Protein AF-A0A939W353-F1 (afdb_monomer)

Foldseek 3Di:
DVVVVVVVLLVVLLVVQVVADELVRSCVVSVHDSVVSVVSCVVVVHDGHHPPPPCPPPLNVVLVVCVVVPDDLVVSCVVSVHDSVVSVVSVVVVVVVVVVVD

Sequence (102 aa):
MKQIEIAHRNSAIVKSAKEGHTIVEIAEIFSMNPRRIMSILKSARVKAKRPVHALESHLCQAIIQDLNSGLKQSDIARKYYVSRQYVSQIKFKYQSLKKTDE

Structure (mmCIF, N/CA/C/O backbone):
data_AF-A0A939W353-F1
#
_entry.id   AF-A0A939W353-F1
#
loop_
_atom_site.group_PDB
_atom_site.id
_atom_site.type_symbol
_atom_site.label_atom_id
_atom_site.label_alt_id
_atom_site.label_comp_id
_atom_site.label_asym_id
_atom_site.label_entity_id
_atom_site.label_seq_id
_atom_site.pdbx_PDB_ins_code
_atom_site.Cartn_x
_atom_site.Cartn_y
_atom_site.Cartn_z
_atom_site.occupancy
_atom_site.B_iso_or_equiv
_atom_site.auth_seq_id
_atom_site.auth_comp_id
_atom_site.auth_asym_id
_atom_site.auth_atom_id
_atom_site.pdbx_PDB_model_num
ATOM 1 N N . MET A 1 1 ? 17.447 -10.771 -31.019 1.00 58.06 1 MET A N 1
ATOM 2 C CA . MET A 1 1 ? 16.342 -9.797 -30.845 1.00 58.06 1 MET A CA 1
ATOM 3 C C . MET A 1 1 ? 15.706 -9.855 -29.454 1.00 58.06 1 MET A C 1
ATOM 5 O O . MET A 1 1 ? 15.800 -8.861 -28.751 1.00 58.06 1 MET A O 1
ATOM 9 N N . LYS A 1 2 ? 15.196 -11.004 -28.979 1.00 69.50 2 LYS A N 1
ATOM 10 C CA . LYS A 1 2 ? 14.491 -11.110 -27.677 1.00 69.50 2 LYS A CA 1
ATOM 11 C C . LYS A 1 2 ? 15.260 -10.603 -26.438 1.00 69.50 2 LYS A C 1
ATOM 13 O O . LYS A 1 2 ? 14.650 -10.076 -25.516 1.00 69.50 2 LYS A O 1
ATOM 18 N N . GLN A 1 3 ? 16.589 -10.741 -26.392 1.00 73.06 3 GLN A N 1
ATOM 19 C CA . GLN A 1 3 ? 17.387 -10.347 -25.218 1.00 73.06 3 GLN A CA 1
ATOM 20 C C . GLN A 1 3 ? 17.433 -8.822 -25.001 1.00 73.06 3 GLN A C 1
ATOM 22 O O . GLN A 1 3 ? 17.402 -8.361 -23.862 1.00 73.06 3 GLN A O 1
ATOM 27 N N . ILE A 1 4 ? 17.484 -8.049 -26.092 1.00 80.00 4 ILE A N 1
ATOM 28 C CA . ILE A 1 4 ? 17.608 -6.582 -26.058 1.00 80.00 4 ILE A CA 1
ATOM 29 C C . ILE A 1 4 ? 16.295 -5.961 -25.567 1.00 80.00 4 ILE A C 1
ATOM 31 O O . ILE A 1 4 ? 16.299 -5.108 -24.684 1.00 80.00 4 ILE A O 1
ATOM 35 N N . GLU A 1 5 ? 15.160 -6.466 -26.053 1.00 83.12 5 GLU A N 1
ATOM 36 C CA . GLU A 1 5 ? 13.823 -6.034 -25.622 1.00 83.12 5 GLU A CA 1
ATOM 37 C C . GLU A 1 5 ? 13.581 -6.309 -24.131 1.00 83.12 5 GLU A C 1
ATOM 39 O O . GLU A 1 5 ? 13.031 -5.473 -23.411 1.00 83.12 5 GLU A O 1
ATOM 44 N N . ILE A 1 6 ? 14.043 -7.465 -23.635 1.00 85.06 6 ILE A N 1
ATOM 45 C CA . ILE A 1 6 ? 13.957 -7.809 -22.210 1.00 85.06 6 ILE A CA 1
ATOM 46 C C . ILE A 1 6 ? 14.794 -6.840 -21.369 1.00 85.06 6 ILE A C 1
ATOM 48 O O . ILE A 1 6 ? 14.321 -6.384 -20.327 1.00 85.06 6 ILE A O 1
ATOM 52 N N . ALA A 1 7 ? 16.011 -6.514 -21.814 1.00 85.38 7 ALA A N 1
ATOM 53 C CA . ALA A 1 7 ? 16.879 -5.575 -21.113 1.00 85.38 7 ALA A CA 1
ATOM 54 C C . ALA A 1 7 ? 16.257 -4.171 -21.052 1.00 85.38 7 ALA A C 1
ATOM 56 O O . ALA A 1 7 ? 16.186 -3.588 -19.970 1.00 85.38 7 ALA A O 1
ATOM 57 N N . HIS A 1 8 ? 15.719 -3.668 -22.168 1.00 89.25 8 HIS A N 1
ATOM 58 C CA . HIS A 1 8 ? 15.033 -2.373 -22.205 1.00 89.25 8 HIS A CA 1
ATOM 59 C C . HIS A 1 8 ? 13.819 -2.325 -21.271 1.00 89.25 8 HIS A C 1
ATOM 61 O O . HIS A 1 8 ? 13.693 -1.389 -20.480 1.00 89.25 8 HIS A O 1
ATOM 67 N N . ARG A 1 9 ? 12.963 -3.357 -21.283 1.00 91.19 9 ARG A N 1
ATOM 68 C CA . ARG A 1 9 ? 11.805 -3.422 -20.377 1.00 91.19 9 ARG A CA 1
ATOM 69 C C . ARG A 1 9 ? 12.224 -3.464 -18.907 1.00 91.19 9 ARG A C 1
ATOM 71 O O . ARG A 1 9 ? 11.629 -2.774 -18.084 1.00 91.19 9 ARG A O 1
ATOM 78 N N . ASN A 1 10 ? 13.246 -4.248 -18.563 1.00 92.62 10 ASN A N 1
ATOM 79 C CA . ASN A 1 10 ? 13.734 -4.328 -17.184 1.00 92.62 10 ASN A CA 1
ATOM 80 C C . ASN A 1 10 ? 14.300 -2.983 -16.707 1.00 92.62 10 ASN A C 1
ATOM 82 O O . ASN A 1 10 ? 14.037 -2.579 -15.575 1.00 92.62 10 ASN A O 1
ATOM 86 N N . SER A 1 11 ? 15.021 -2.267 -17.573 1.00 92.44 11 SER A N 1
ATOM 87 C CA . SER A 1 11 ? 15.500 -0.913 -17.280 1.00 92.44 11 SER A CA 1
ATOM 88 C C . SER A 1 11 ? 14.347 0.067 -17.053 1.00 92.44 11 SER A C 1
ATOM 90 O O . SER A 1 11 ? 14.40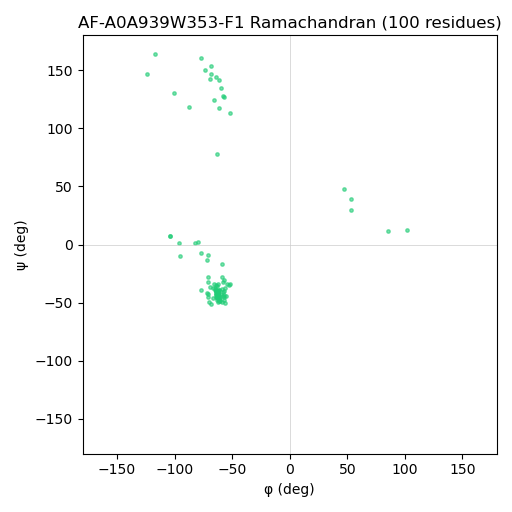1 0.853 -16.108 1.00 92.44 11 SER A O 1
ATOM 92 N N . ALA A 1 12 ? 13.276 -0.019 -17.851 1.00 93.56 12 ALA A N 1
ATOM 93 C CA . ALA A 1 12 ? 12.077 0.802 -17.670 1.00 93.56 12 ALA A CA 1
ATOM 94 C C . ALA A 1 12 ? 11.379 0.520 -16.326 1.00 93.56 12 ALA A C 1
ATOM 96 O O . ALA A 1 12 ? 11.086 1.453 -15.585 1.00 93.56 12 ALA A O 1
ATOM 97 N N . ILE A 1 13 ? 11.225 -0.755 -15.951 1.00 92.62 13 ILE A N 1
ATOM 98 C CA . ILE A 1 13 ? 10.679 -1.174 -14.645 1.00 92.62 13 ILE A CA 1
ATOM 99 C C . ILE A 1 13 ? 11.488 -0.584 -13.481 1.00 92.62 13 ILE A C 1
ATOM 101 O O . ILE A 1 13 ? 10.927 -0.074 -12.509 1.00 92.62 13 ILE A O 1
ATOM 105 N N . VAL A 1 14 ? 12.820 -0.646 -13.572 1.00 92.62 14 VAL A N 1
ATOM 106 C CA . VAL A 1 14 ? 13.713 -0.095 -12.544 1.00 92.62 14 VAL A CA 1
ATOM 107 C C . VAL A 1 14 ? 13.588 1.426 -12.460 1.00 92.62 14 VAL A C 1
ATOM 109 O O . VAL A 1 14 ? 13.606 1.975 -11.357 1.00 92.62 14 VAL A O 1
ATOM 112 N N . LYS A 1 15 ? 13.443 2.105 -13.602 1.00 93.06 15 LYS A N 1
ATOM 113 C CA . LYS A 1 15 ? 13.233 3.553 -13.657 1.00 93.06 15 LYS A CA 1
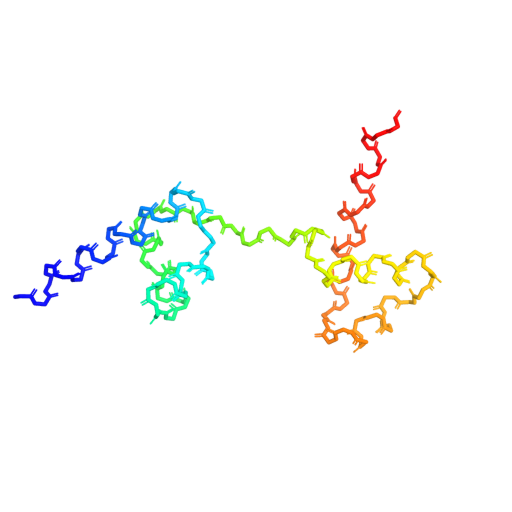ATOM 114 C C . LYS A 1 15 ? 11.927 3.950 -12.964 1.00 93.06 15 LYS A C 1
ATOM 116 O O . LYS A 1 15 ? 11.980 4.771 -12.054 1.00 93.06 15 LYS A O 1
ATOM 121 N N . SER A 1 16 ? 10.811 3.287 -13.276 1.00 89.31 16 SER A N 1
ATOM 122 C CA . SER A 1 16 ? 9.513 3.561 -12.637 1.00 89.31 16 SER A CA 1
ATOM 123 C C . SER A 1 16 ? 9.556 3.373 -11.117 1.00 89.31 16 SER A C 1
ATOM 125 O O . SER A 1 16 ? 9.001 4.172 -10.367 1.00 89.31 16 SER A O 1
ATOM 127 N N . ALA A 1 17 ? 10.282 2.363 -10.623 1.00 88.81 17 ALA A N 1
ATOM 128 C CA . ALA A 1 17 ? 10.470 2.187 -9.181 1.00 88.81 17 ALA A CA 1
ATOM 129 C C . ALA A 1 17 ? 11.264 3.338 -8.535 1.00 88.81 17 ALA A C 1
ATOM 131 O O . ALA A 1 17 ? 10.949 3.739 -7.414 1.00 88.81 17 ALA A O 1
ATOM 132 N N . LYS A 1 18 ? 12.275 3.883 -9.229 1.00 87.81 18 LYS A N 1
ATOM 133 C CA . LYS A 1 18 ? 13.049 5.051 -8.766 1.00 87.81 18 LYS A CA 1
ATOM 134 C C . LYS A 1 18 ? 12.238 6.348 -8.812 1.00 87.81 18 LYS A C 1
ATOM 136 O O . LYS A 1 18 ? 12.427 7.196 -7.949 1.00 87.81 18 LYS A O 1
ATOM 141 N N . GLU A 1 19 ? 11.327 6.468 -9.773 1.00 87.69 19 GLU A N 1
ATOM 142 C CA . GLU A 1 19 ? 10.362 7.574 -9.889 1.00 87.69 19 GLU A CA 1
ATOM 143 C C . GLU A 1 19 ? 9.276 7.516 -8.795 1.00 87.69 19 GLU A C 1
ATOM 145 O O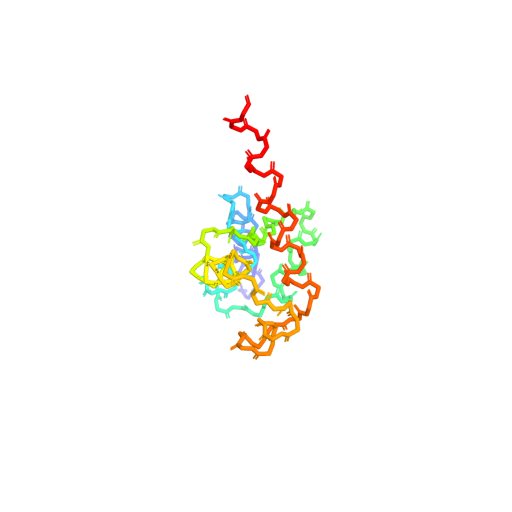 . GLU A 1 19 ? 8.544 8.478 -8.584 1.00 87.69 19 GLU A O 1
ATOM 150 N N . GLY A 1 20 ? 9.226 6.426 -8.023 1.00 82.69 20 GLY A N 1
ATOM 151 C CA . GLY A 1 20 ? 8.394 6.311 -6.831 1.00 82.69 20 GLY A CA 1
ATOM 152 C C . GLY A 1 20 ? 7.112 5.510 -7.026 1.00 82.69 20 GLY A C 1
ATOM 153 O O . GLY A 1 20 ? 6.274 5.513 -6.123 1.00 82.69 20 GLY A O 1
ATOM 154 N N . HIS A 1 21 ? 6.972 4.792 -8.138 1.00 84.44 21 HIS A N 1
ATOM 155 C CA . HIS A 1 21 ? 5.839 3.898 -8.332 1.00 84.44 21 HIS A CA 1
ATOM 156 C C . HIS A 1 21 ? 5.886 2.687 -7.396 1.00 84.44 21 HIS A C 1
ATOM 158 O O . HIS A 1 21 ? 6.956 2.157 -7.054 1.00 84.44 21 HIS A O 1
ATOM 164 N N . THR A 1 22 ? 4.706 2.226 -6.985 1.00 87.56 22 THR A N 1
ATOM 165 C CA . THR A 1 22 ? 4.572 0.985 -6.212 1.00 87.56 22 THR A CA 1
ATOM 166 C C . THR A 1 22 ? 4.702 -0.240 -7.120 1.00 87.56 22 THR A C 1
ATOM 168 O O . THR A 1 22 ? 4.516 -0.174 -8.331 1.00 87.56 22 THR A O 1
ATOM 171 N N . ILE A 1 23 ? 5.003 -1.409 -6.543 1.00 88.06 23 ILE A N 1
ATOM 172 C CA . ILE A 1 23 ? 5.081 -2.663 -7.320 1.00 88.06 23 ILE A CA 1
ATOM 173 C C . ILE A 1 23 ? 3.753 -2.960 -8.040 1.00 88.06 23 ILE A C 1
ATOM 175 O O . ILE A 1 23 ? 3.777 -3.544 -9.119 1.00 88.06 23 ILE A O 1
ATOM 179 N N . VAL A 1 24 ? 2.620 -2.564 -7.450 1.00 85.31 24 VAL A N 1
ATOM 180 C CA . VAL A 1 24 ? 1.282 -2.768 -8.025 1.00 85.31 24 VAL A CA 1
ATOM 181 C C . VAL A 1 24 ? 1.087 -1.879 -9.251 1.00 85.31 24 VAL A C 1
ATOM 183 O O . VAL A 1 24 ? 0.786 -2.399 -10.317 1.00 85.31 24 VAL A O 1
ATOM 186 N N . GLU A 1 25 ? 1.388 -0.585 -9.143 1.00 83.56 25 GLU A N 1
ATOM 187 C CA . GLU A 1 25 ? 1.324 0.345 -10.283 1.00 83.56 25 GLU A CA 1
ATOM 188 C C . GLU A 1 25 ? 2.236 -0.103 -11.431 1.00 83.56 25 GLU A C 1
ATOM 190 O O . GLU A 1 25 ? 1.834 -0.136 -12.589 1.00 83.56 25 GLU A O 1
ATOM 195 N N . ILE A 1 26 ? 3.468 -0.519 -11.120 1.00 89.69 26 ILE A N 1
ATOM 196 C CA . ILE A 1 26 ? 4.406 -1.019 -12.133 1.00 89.69 26 ILE A CA 1
ATOM 197 C C . ILE A 1 26 ? 3.866 -2.305 -12.778 1.00 89.69 26 ILE A C 1
ATOM 199 O O . ILE A 1 26 ? 3.996 -2.504 -13.984 1.00 89.69 26 ILE A O 1
ATOM 203 N N . ALA A 1 27 ? 3.256 -3.198 -11.998 1.00 89.38 27 ALA A N 1
ATOM 204 C CA . ALA A 1 27 ? 2.650 -4.415 -12.528 1.00 89.38 27 ALA A CA 1
ATOM 205 C C . ALA A 1 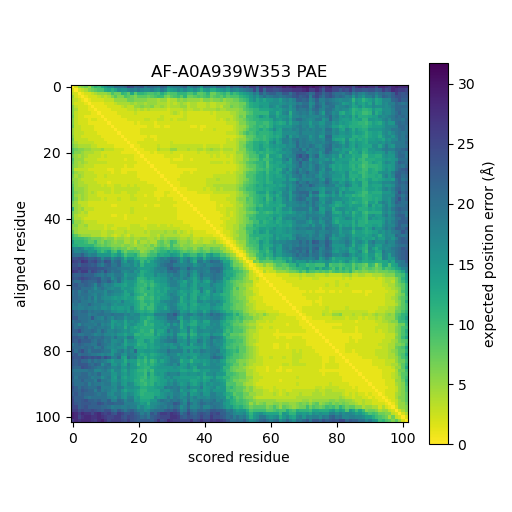27 ? 1.514 -4.112 -13.517 1.00 89.38 27 ALA A C 1
ATOM 207 O O . ALA A 1 27 ? 1.427 -4.785 -14.544 1.00 89.38 27 ALA A O 1
ATOM 208 N N . GLU A 1 28 ? 0.702 -3.090 -13.247 1.00 86.75 28 GLU A N 1
ATOM 209 C CA . GLU A 1 28 ? -0.366 -2.626 -14.137 1.00 86.75 28 GLU A CA 1
ATOM 210 C C . GLU A 1 28 ? 0.199 -1.998 -15.418 1.00 86.75 28 GLU A C 1
ATOM 212 O O . GLU A 1 28 ? -0.130 -2.454 -16.514 1.00 86.75 28 GLU A O 1
ATOM 217 N N . ILE A 1 29 ? 1.133 -1.044 -15.292 1.00 89.56 29 ILE A N 1
ATOM 218 C CA . ILE A 1 29 ? 1.765 -0.342 -16.428 1.00 89.56 29 ILE A CA 1
ATOM 219 C C . ILE A 1 29 ? 2.391 -1.331 -17.417 1.00 89.56 29 ILE A C 1
ATOM 221 O O . ILE A 1 29 ? 2.245 -1.194 -18.630 1.00 89.56 29 ILE A O 1
ATOM 225 N N . PHE A 1 30 ? 3.094 -2.342 -16.904 1.00 90.56 30 PHE A N 1
ATOM 226 C CA . PHE A 1 30 ? 3.798 -3.315 -17.738 1.00 90.56 30 PHE A CA 1
ATOM 227 C C . PHE A 1 30 ? 2.994 -4.597 -17.991 1.00 90.56 30 PHE A C 1
ATOM 229 O O . PHE A 1 30 ? 3.513 -5.500 -18.649 1.00 90.56 30 PHE A O 1
ATOM 236 N N . SER A 1 31 ? 1.757 -4.698 -17.481 1.00 90.56 31 SER A N 1
ATOM 237 C CA . SER A 1 31 ? 0.918 -5.908 -17.546 1.00 90.56 31 SER A CA 1
ATOM 238 C C . SER A 1 31 ? 1.687 -7.174 -17.137 1.00 90.56 31 SER A C 1
ATOM 240 O O . SER A 1 31 ? 1.714 -8.192 -17.832 1.00 90.56 31 SER A O 1
ATOM 242 N N . MET A 1 32 ? 2.393 -7.093 -16.007 1.00 90.56 32 MET A N 1
ATOM 243 C CA . MET A 1 32 ? 3.298 -8.133 -15.520 1.00 90.56 32 MET A CA 1
ATOM 244 C C . MET A 1 32 ? 2.925 -8.587 -14.118 1.00 90.56 32 MET A C 1
ATOM 246 O O . MET A 1 32 ? 2.537 -7.799 -13.268 1.00 90.56 32 MET A O 1
ATOM 250 N N . ASN A 1 33 ? 3.143 -9.872 -13.833 1.00 92.56 33 ASN A N 1
ATOM 251 C CA . ASN A 1 33 ? 2.943 -10.397 -12.487 1.00 92.56 33 ASN A CA 1
ATOM 252 C C . ASN A 1 33 ? 3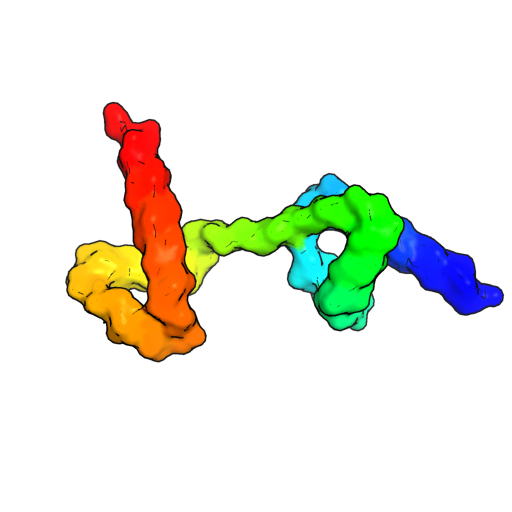.826 -9.632 -11.468 1.00 92.56 33 ASN A C 1
ATOM 254 O O . ASN A 1 33 ? 5.051 -9.589 -11.655 1.00 92.56 33 ASN A O 1
ATOM 258 N N . PRO A 1 34 ? 3.258 -9.107 -10.363 1.00 88.56 34 PRO A N 1
ATOM 259 C CA . PRO A 1 34 ? 4.002 -8.387 -9.326 1.00 88.56 34 PRO A CA 1
ATOM 260 C C . PRO A 1 34 ? 5.227 -9.139 -8.789 1.00 88.56 34 PRO A C 1
ATOM 262 O O . PRO A 1 34 ? 6.261 -8.531 -8.507 1.00 88.56 34 PRO A O 1
ATOM 265 N N . ARG A 1 35 ? 5.173 -10.479 -8.702 1.00 91.06 35 ARG A N 1
ATOM 266 C CA . ARG A 1 35 ? 6.324 -11.300 -8.278 1.00 91.06 35 ARG A CA 1
ATOM 267 C C . ARG A 1 35 ? 7.501 -11.186 -9.243 1.00 91.06 35 ARG A C 1
ATOM 269 O O . ARG A 1 35 ? 8.654 -11.186 -8.815 1.00 91.06 35 ARG A O 1
ATOM 276 N N . ARG A 1 36 ? 7.220 -11.069 -10.542 1.00 92.56 36 ARG A N 1
ATOM 277 C CA . ARG A 1 36 ? 8.244 -10.921 -11.579 1.00 92.56 36 ARG A CA 1
ATOM 278 C C . ARG A 1 36 ? 8.887 -9.539 -11.517 1.00 92.56 36 ARG A C 1
ATOM 280 O O . ARG A 1 36 ? 10.110 -9.454 -11.571 1.00 92.56 36 ARG A O 1
ATOM 287 N N . ILE A 1 37 ? 8.087 -8.491 -11.314 1.00 91.88 37 ILE A N 1
ATOM 288 C CA . ILE A 1 37 ? 8.582 -7.130 -11.052 1.00 91.88 37 ILE A CA 1
ATOM 289 C C . ILE A 1 37 ? 9.491 -7.120 -9.819 1.00 91.88 37 ILE A C 1
ATOM 291 O O . ILE A 1 37 ? 10.622 -6.644 -9.883 1.00 91.88 37 ILE A O 1
ATOM 295 N N . MET A 1 38 ? 9.052 -7.739 -8.721 1.00 90.8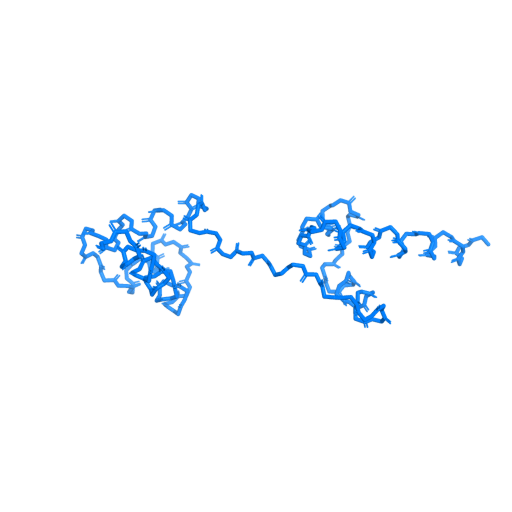1 38 MET A N 1
ATOM 296 C CA . MET A 1 38 ? 9.843 -7.847 -7.494 1.00 90.81 38 MET A CA 1
ATOM 297 C C . MET A 1 38 ? 11.188 -8.552 -7.724 1.00 90.81 38 MET A C 1
ATOM 299 O O . MET A 1 38 ? 12.210 -8.102 -7.207 1.00 90.81 38 MET A O 1
ATOM 303 N N . SER A 1 39 ? 11.213 -9.619 -8.529 1.00 92.88 39 SER A N 1
ATOM 304 C CA . SER A 1 39 ? 12.457 -10.303 -8.902 1.00 92.88 39 SER A CA 1
ATOM 305 C C . SER A 1 39 ? 13.411 -9.388 -9.675 1.00 92.88 39 SER A C 1
ATOM 307 O O . SER A 1 39 ? 14.602 -9.372 -9.379 1.00 92.88 39 SER A O 1
ATOM 309 N N . ILE A 1 40 ? 12.900 -8.615 -10.639 1.00 92.62 40 ILE A N 1
ATOM 310 C CA . ILE A 1 40 ? 13.700 -7.681 -11.450 1.00 92.62 40 ILE A CA 1
ATOM 311 C C . ILE A 1 40 ? 14.311 -6.591 -10.563 1.00 92.62 40 ILE A C 1
ATOM 313 O O . ILE A 1 40 ? 15.517 -6.347 -10.617 1.00 92.62 40 ILE A O 1
ATOM 317 N N . LEU A 1 41 ? 13.499 -5.984 -9.696 1.00 91.62 41 LEU A N 1
ATOM 318 C CA . LEU A 1 41 ? 13.951 -4.941 -8.775 1.00 91.62 41 LEU A CA 1
ATOM 319 C C . LEU A 1 41 ? 14.979 -5.463 -7.766 1.00 91.62 41 LEU A C 1
ATOM 321 O O . LEU A 1 41 ? 15.972 -4.786 -7.493 1.00 91.62 41 LEU A O 1
ATOM 325 N N . LYS A 1 42 ? 14.791 -6.693 -7.267 1.00 91.81 42 LYS A N 1
ATOM 326 C CA . LYS A 1 42 ? 15.751 -7.359 -6.378 1.00 91.81 42 LYS A CA 1
ATOM 327 C C . LYS A 1 42 ? 17.101 -7.561 -7.066 1.00 91.81 42 LYS A C 1
ATOM 329 O O . LYS A 1 42 ? 18.123 -7.218 -6.475 1.00 91.81 42 LYS A O 1
ATOM 334 N N . SER A 1 43 ? 17.112 -8.055 -8.305 1.00 90.81 43 SER A N 1
ATOM 335 C CA . SER A 1 43 ? 18.347 -8.217 -9.086 1.00 90.81 43 SER A CA 1
ATOM 336 C C . SER A 1 43 ? 19.050 -6.882 -9.348 1.00 90.81 43 SER A C 1
ATOM 338 O O . SER A 1 43 ? 20.275 -6.820 -9.322 1.00 90.81 43 SER A O 1
ATOM 340 N N . ALA A 1 44 ? 18.287 -5.800 -9.522 1.00 90.12 44 ALA A N 1
ATOM 341 C CA . ALA A 1 44 ? 18.812 -4.445 -9.696 1.00 90.12 44 ALA A CA 1
ATOM 342 C C . ALA A 1 44 ? 19.170 -3.728 -8.376 1.00 90.12 44 ALA A C 1
ATOM 344 O O . ALA A 1 44 ? 19.579 -2.569 -8.408 1.00 90.12 44 ALA A O 1
ATOM 345 N N . ARG A 1 45 ? 19.001 -4.383 -7.215 1.00 91.44 45 ARG A N 1
ATOM 346 C CA . ARG A 1 45 ? 19.178 -3.799 -5.868 1.00 91.44 45 ARG A CA 1
ATOM 347 C C . ARG A 1 45 ? 18.367 -2.512 -5.634 1.00 91.44 45 ARG A C 1
ATOM 349 O O . ARG A 1 45 ? 18.758 -1.667 -4.832 1.00 91.44 45 ARG A O 1
ATOM 356 N N . VAL A 1 46 ? 17.218 -2.375 -6.295 1.00 88.75 46 VAL A N 1
ATOM 357 C CA . VAL A 1 46 ? 16.313 -1.230 -6.130 1.00 88.75 46 VAL A CA 1
ATOM 358 C C . VAL A 1 46 ? 15.161 -1.611 -5.212 1.00 88.75 46 VAL A C 1
ATOM 360 O O . VAL A 1 46 ? 14.503 -2.635 -5.391 1.00 88.75 46 VAL A O 1
ATOM 363 N N . LYS A 1 47 ? 14.901 -0.766 -4.212 1.00 79.62 47 LYS A N 1
ATOM 364 C CA . LYS A 1 47 ? 13.709 -0.877 -3.371 1.00 79.62 47 LYS A CA 1
ATOM 365 C C . LYS A 1 47 ? 12.581 -0.110 -4.055 1.00 79.62 47 LYS A C 1
ATOM 367 O O . LYS A 1 47 ? 12.701 1.095 -4.238 1.00 79.62 47 LYS A O 1
ATOM 372 N N . ALA A 1 48 ? 11.497 -0.791 -4.417 1.00 76.56 48 ALA A N 1
ATOM 373 C CA . ALA A 1 48 ? 10.265 -0.090 -4.768 1.00 76.56 48 ALA A CA 1
ATOM 374 C C . ALA A 1 48 ? 9.669 0.570 -3.526 1.00 76.56 48 ALA A C 1
ATOM 376 O O . ALA A 1 48 ? 9.833 0.073 -2.400 1.00 76.56 48 ALA A O 1
ATOM 377 N N . LYS A 1 49 ? 8.910 1.647 -3.744 1.00 72.44 49 LYS A N 1
ATOM 378 C CA . LYS A 1 49 ? 8.010 2.1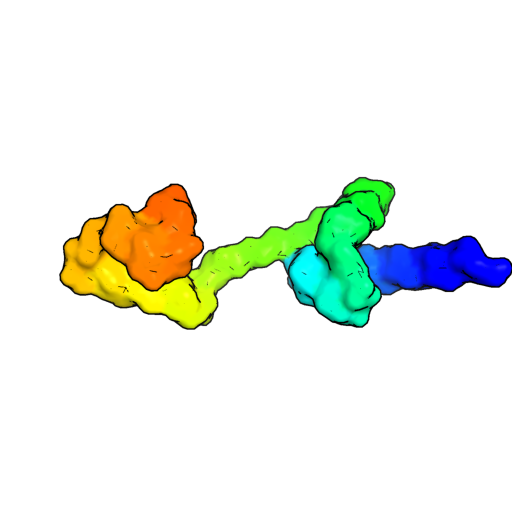48 -2.713 1.00 72.44 49 LYS A CA 1
ATOM 379 C C . LYS A 1 49 ? 7.070 1.012 -2.325 1.00 72.44 49 LYS A C 1
ATOM 381 O O . LYS A 1 49 ? 6.434 0.370 -3.165 1.00 72.44 49 LYS A O 1
ATOM 386 N N . ARG A 1 50 ? 7.015 0.732 -1.024 1.00 64.75 50 ARG A N 1
ATOM 387 C CA . ARG A 1 50 ? 5.932 -0.090 -0.492 1.00 64.75 50 ARG A CA 1
ATOM 388 C C . ARG A 1 50 ? 4.643 0.672 -0.778 1.00 64.75 50 ARG A C 1
ATOM 390 O O . ARG A 1 50 ? 4.676 1.899 -0.644 1.00 64.75 50 ARG A O 1
ATOM 397 N N . PRO A 1 51 ? 3.544 -0.007 -1.149 1.00 60.88 51 PRO A N 1
ATOM 398 C CA . PRO A 1 51 ? 2.252 0.645 -1.109 1.00 60.88 51 PRO A CA 1
ATOM 399 C C . PRO A 1 51 ? 2.133 1.234 0.287 1.00 60.88 51 PRO A C 1
ATOM 401 O O . PRO A 1 51 ? 2.170 0.521 1.295 1.00 60.88 51 PRO A O 1
ATOM 404 N N . VAL A 1 52 ? 2.124 2.562 0.355 1.00 56.56 52 VAL A N 1
ATOM 405 C CA . VAL A 1 52 ? 1.742 3.217 1.587 1.00 56.56 52 VAL A CA 1
ATOM 406 C C . VAL A 1 52 ? 0.313 2.735 1.755 1.00 56.56 52 VAL A C 1
ATOM 408 O O . VAL A 1 52 ? -0.515 2.972 0.880 1.00 56.56 52 VAL A O 1
ATOM 411 N N . HIS A 1 53 ? 0.017 1.998 2.826 1.00 59.50 53 HIS A N 1
ATOM 412 C CA . HIS A 1 53 ? -1.358 1.899 3.297 1.00 59.50 53 HIS A CA 1
ATOM 413 C C . HIS A 1 53 ? -1.737 3.324 3.701 1.00 59.50 53 HIS A C 1
ATOM 415 O O . HIS A 1 53 ? -1.561 3.737 4.852 1.00 59.50 53 HIS A O 1
ATOM 421 N N . ALA A 1 54 ? -2.034 4.142 2.696 1.00 57.50 54 ALA A N 1
ATOM 422 C CA . ALA A 1 54 ? -2.358 5.531 2.851 1.00 57.50 54 ALA A CA 1
ATOM 423 C C . ALA A 1 54 ? -3.671 5.513 3.613 1.00 57.50 54 ALA A C 1
ATOM 425 O O . ALA A 1 54 ? -4.624 4.843 3.211 1.00 57.50 54 ALA A O 1
ATOM 426 N N . LEU A 1 55 ? -3.692 6.193 4.755 1.00 59.75 55 LEU A N 1
ATOM 427 C CA . LEU A 1 55 ? -4.937 6.413 5.487 1.00 59.75 55 LEU A CA 1
ATOM 428 C C . LEU A 1 55 ? -5.959 7.161 4.611 1.00 59.75 55 LEU A C 1
ATOM 430 O O . LEU A 1 55 ? -7.145 7.108 4.896 1.00 59.75 55 LEU A O 1
ATOM 434 N N . GLU A 1 56 ? -5.489 7.781 3.526 1.00 59.44 56 GLU A N 1
ATOM 435 C CA . GLU A 1 56 ? -6.262 8.430 2.466 1.00 59.44 56 GLU A CA 1
ATOM 436 C C . GLU A 1 56 ? -7.008 7.464 1.540 1.00 59.44 56 GLU A C 1
ATOM 438 O O . GLU A 1 56 ? -7.884 7.894 0.797 1.00 59.44 56 GLU A O 1
ATOM 443 N N . SER A 1 57 ? -6.710 6.160 1.574 1.00 74.94 57 SER A N 1
ATOM 444 C CA . SER A 1 57 ? -7.555 5.191 0.877 1.00 74.94 57 SER A CA 1
ATOM 445 C C . SER A 1 57 ? -8.972 5.263 1.442 1.00 74.94 57 SER A C 1
ATOM 447 O O . SER A 1 57 ? -9.158 5.238 2.661 1.00 74.94 57 SER A O 1
ATOM 449 N N . HIS A 1 58 ? -9.972 5.285 0.560 1.00 78.19 58 HIS A N 1
ATOM 450 C CA . HIS A 1 58 ? -11.384 5.303 0.942 1.00 78.19 58 HIS A CA 1
ATOM 451 C C . HIS A 1 58 ? -11.733 4.169 1.926 1.00 78.19 58 HIS A C 1
ATOM 453 O O . HIS A 1 58 ? -12.479 4.367 2.883 1.00 78.19 58 HIS A O 1
ATOM 459 N N . LEU A 1 59 ? -11.095 3.003 1.764 1.00 79.94 59 LEU A N 1
ATOM 460 C CA . LEU A 1 59 ? -11.225 1.874 2.684 1.00 79.94 59 LEU A CA 1
ATOM 461 C C . LEU A 1 59 ? -10.681 2.193 4.085 1.00 79.94 59 LEU A C 1
ATOM 463 O O . LEU A 1 59 ? -11.320 1.881 5.087 1.00 79.94 59 LEU A O 1
ATOM 467 N N . CYS A 1 60 ? -9.506 2.817 4.169 1.00 86.94 60 CYS A N 1
ATOM 468 C CA . CYS A 1 60 ? -8.922 3.219 5.445 1.00 86.94 60 CYS A CA 1
ATOM 469 C C . CYS A 1 60 ? -9.804 4.254 6.150 1.00 86.94 60 CYS A C 1
ATOM 471 O O . CYS A 1 60 ? -10.024 4.126 7.350 1.00 86.94 60 CYS A O 1
ATOM 473 N N . GLN A 1 61 ? -10.347 5.231 5.417 1.00 87.19 61 GLN A N 1
ATOM 474 C CA . GLN A 1 61 ? -11.264 6.234 5.968 1.00 87.19 61 GLN A CA 1
ATOM 475 C C . GLN A 1 61 ? -12.541 5.597 6.526 1.00 87.19 61 GLN A C 1
ATOM 477 O O . GLN A 1 61 ? -12.924 5.898 7.655 1.00 87.19 61 GLN A O 1
ATOM 482 N N . ALA A 1 62 ? -13.146 4.660 5.791 1.00 88.31 62 ALA A N 1
ATOM 483 C CA . ALA A 1 62 ? -14.323 3.923 6.251 1.00 88.31 62 ALA A CA 1
ATOM 484 C C . ALA A 1 62 ? -14.027 3.091 7.517 1.00 88.31 62 ALA A C 1
ATOM 486 O O . ALA A 1 62 ? -14.792 3.112 8.483 1.00 88.31 62 ALA A O 1
ATOM 487 N N . ILE A 1 63 ? -12.863 2.427 7.562 1.00 92.31 63 ILE A N 1
ATOM 488 C CA . ILE A 1 63 ? -12.389 1.703 8.752 1.00 92.31 63 ILE A CA 1
ATOM 489 C C . ILE A 1 63 ? -12.191 2.657 9.942 1.00 92.31 63 ILE A C 1
ATOM 491 O O . ILE A 1 63 ? -12.582 2.324 11.059 1.00 92.31 63 ILE A O 1
ATOM 495 N N . ILE A 1 64 ? -11.601 3.838 9.730 1.00 91.56 64 ILE A N 1
ATOM 496 C CA . ILE A 1 64 ? -11.399 4.854 10.779 1.00 91.56 64 ILE A CA 1
ATOM 497 C C . ILE A 1 64 ? -12.737 5.383 11.297 1.00 91.56 64 ILE A C 1
ATOM 499 O O . ILE A 1 64 ? -12.891 5.562 12.503 1.00 91.56 64 ILE A O 1
ATOM 503 N N . GLN A 1 65 ? -13.704 5.625 10.413 1.00 92.69 65 GLN A N 1
ATOM 504 C CA . GLN A 1 65 ? -15.031 6.099 10.795 1.00 92.69 65 GLN A CA 1
ATOM 505 C C . GLN A 1 65 ? -15.740 5.088 11.702 1.00 92.69 65 GLN A C 1
ATOM 507 O O . GLN A 1 65 ? -16.195 5.464 12.781 1.00 92.69 65 GLN A O 1
ATOM 512 N N . ASP A 1 66 ? -15.748 3.806 11.323 1.00 93.81 66 ASP A N 1
ATOM 513 C CA . ASP A 1 66 ? -16.338 2.743 12.146 1.00 93.81 66 ASP A CA 1
ATOM 514 C C . ASP A 1 66 ? -15.579 2.540 13.473 1.00 93.81 66 ASP A C 1
ATOM 516 O O . ASP A 1 66 ? -16.174 2.235 14.509 1.00 93.81 66 ASP A O 1
ATOM 520 N N . LEU A 1 67 ? -14.253 2.729 13.475 1.00 92.50 67 LEU A N 1
ATOM 521 C CA . LEU A 1 67 ? -13.461 2.732 14.710 1.00 92.50 67 LEU A CA 1
ATOM 522 C C . LEU A 1 67 ? -13.870 3.887 15.636 1.00 92.50 67 LEU A C 1
ATOM 524 O O . LEU A 1 67 ? -13.983 3.681 16.844 1.00 92.50 67 LEU A O 1
ATOM 528 N N . ASN A 1 68 ? -14.097 5.083 15.084 1.00 91.56 68 ASN A N 1
ATOM 529 C CA . ASN A 1 68 ? -14.513 6.264 15.846 1.00 91.56 68 ASN A CA 1
ATOM 530 C C . ASN A 1 68 ? -15.962 6.155 16.345 1.00 91.56 68 ASN A C 1
ATOM 532 O O . ASN A 1 68 ? -16.273 6.708 17.395 1.00 91.56 68 ASN A O 1
ATOM 536 N N . SER A 1 69 ? -16.831 5.411 15.654 1.00 92.12 69 SER A N 1
ATOM 537 C CA . SER A 1 69 ? -18.197 5.122 16.117 1.00 92.12 69 SER A CA 1
ATOM 538 C C . SER A 1 69 ? -18.266 3.995 17.158 1.00 92.12 69 SER A C 1
ATOM 540 O O . SER A 1 69 ? -19.355 3.609 17.575 1.00 92.12 69 SER A O 1
ATOM 542 N N . GLY A 1 70 ? -17.120 3.440 17.572 1.00 91.56 70 GLY A N 1
ATOM 543 C CA . GLY A 1 70 ? -17.033 2.446 18.642 1.00 91.56 70 GLY A CA 1
ATOM 544 C C . GLY A 1 70 ? -17.264 0.995 18.211 1.00 91.56 70 GLY A C 1
ATOM 545 O O . GLY A 1 70 ? -17.400 0.128 19.079 1.00 91.56 70 GLY A O 1
ATOM 546 N N . LEU A 1 71 ? -17.285 0.684 16.906 1.00 92.62 71 LEU A N 1
ATOM 547 C CA . LEU A 1 71 ? -17.387 -0.711 16.462 1.00 92.62 71 LEU A CA 1
ATOM 548 C C . LEU A 1 71 ? -16.150 -1.511 16.897 1.00 92.62 71 LEU A C 1
ATOM 550 O O . LEU A 1 71 ? -15.009 -1.037 16.874 1.00 92.62 71 LEU A O 1
ATOM 554 N N . LYS A 1 72 ? -16.356 -2.785 17.255 1.00 94.62 72 LYS A N 1
ATOM 555 C CA . LYS A 1 72 ? -15.245 -3.677 17.602 1.00 94.62 72 LYS A CA 1
ATOM 556 C C . LYS A 1 72 ? -14.430 -3.996 16.353 1.00 94.62 72 LYS A C 1
ATOM 558 O O . LYS A 1 72 ? -14.972 -4.291 15.291 1.00 94.62 72 LYS A O 1
ATOM 563 N N . GLN A 1 73 ? -13.109 -4.078 16.504 1.00 94.12 73 GLN A N 1
ATOM 564 C CA . GLN A 1 73 ? -12.200 -4.381 15.390 1.00 94.12 73 GLN A CA 1
ATOM 565 C C . GLN A 1 73 ? -12.517 -5.705 14.672 1.00 94.12 73 GLN A C 1
ATOM 567 O O . GLN A 1 73 ? -12.267 -5.818 13.478 1.00 94.12 73 GLN A O 1
ATOM 572 N N . SER A 1 74 ? -13.066 -6.714 15.367 1.00 94.62 74 SER A N 1
ATOM 573 C CA . SER A 1 74 ? -13.560 -7.952 14.726 1.00 94.62 74 SER A CA 1
ATOM 574 C C . SER A 1 74 ? -14.688 -7.705 13.742 1.00 94.62 74 SER A C 1
ATOM 576 O O . SER A 1 74 ? -14.759 -8.378 12.720 1.00 94.62 74 SER A O 1
ATOM 578 N N . ASP A 1 75 ? -15.593 -6.797 14.079 1.00 93.00 75 ASP A N 1
ATOM 579 C CA . ASP A 1 75 ? -16.799 -6.559 13.295 1.00 93.00 75 ASP A CA 1
ATOM 580 C C . ASP A 1 75 ? -16.442 -5.737 12.063 1.00 93.00 75 ASP A C 1
ATOM 582 O O . ASP A 1 75 ? -16.855 -6.075 10.961 1.00 93.00 75 ASP A O 1
ATOM 586 N N . ILE A 1 76 ? -15.541 -4.767 12.227 1.00 93.50 76 ILE A N 1
ATOM 587 C CA . ILE A 1 76 ? -14.932 -4.000 11.135 1.00 93.50 76 ILE A CA 1
ATOM 588 C C . ILE A 1 76 ? -14.148 -4.918 10.188 1.00 93.50 76 ILE A C 1
ATOM 590 O O . ILE A 1 76 ? -14.323 -4.855 8.974 1.00 93.50 76 ILE A O 1
ATOM 594 N N . ALA A 1 77 ? -13.320 -5.817 10.731 1.00 90.50 77 ALA A N 1
ATOM 595 C CA . ALA A 1 77 ? -12.563 -6.782 9.935 1.00 90.50 77 ALA A CA 1
ATOM 596 C C . ALA A 1 77 ? -13.483 -7.652 9.062 1.00 90.50 77 ALA A C 1
ATOM 598 O O . ALA A 1 77 ? -13.220 -7.830 7.874 1.00 90.50 77 ALA A O 1
ATOM 599 N N . ARG A 1 78 ? -14.599 -8.131 9.632 1.00 90.06 78 ARG A N 1
ATOM 600 C CA . ARG A 1 78 ? -15.622 -8.884 8.891 1.00 90.06 78 ARG A CA 1
ATOM 601 C C . ARG A 1 78 ? -16.344 -8.020 7.857 1.00 90.06 78 ARG A C 1
ATOM 603 O O . ARG A 1 78 ? -16.466 -8.449 6.718 1.00 90.06 78 ARG A O 1
ATOM 610 N N . LYS A 1 79 ? -16.770 -6.809 8.231 1.00 90.50 79 LYS A N 1
ATOM 611 C CA . LYS A 1 79 ? -17.502 -5.866 7.366 1.00 90.50 79 LYS A CA 1
ATOM 612 C C . LYS A 1 79 ? -16.729 -5.524 6.091 1.00 90.50 79 LYS A C 1
ATOM 614 O O . LYS A 1 79 ? -17.324 -5.451 5.023 1.00 90.50 79 LYS A O 1
ATOM 619 N N . TYR A 1 80 ? -15.415 -5.343 6.205 1.00 86.75 80 TYR A N 1
ATOM 620 C CA . TYR A 1 80 ? -14.556 -4.938 5.090 1.00 86.75 80 TYR A CA 1
ATOM 621 C C . TYR A 1 80 ? -13.710 -6.068 4.497 1.00 86.75 80 TYR A C 1
ATOM 623 O O . TYR A 1 80 ? -12.858 -5.800 3.656 1.00 86.75 80 TYR A O 1
ATOM 631 N N . TYR A 1 81 ? -13.919 -7.318 4.920 1.00 86.06 81 TYR A N 1
ATOM 632 C CA . TYR A 1 81 ? -13.148 -8.477 4.452 1.00 86.06 81 TYR A CA 1
ATOM 633 C C . TYR A 1 81 ? -11.623 -8.304 4.596 1.00 86.06 81 TYR A C 1
ATOM 635 O O . TYR A 1 81 ? -10.841 -8.726 3.744 1.00 86.06 81 TYR A O 1
ATOM 643 N N . VAL A 1 82 ? -11.187 -7.690 5.697 1.00 86.31 82 VAL A N 1
ATOM 644 C CA . VAL A 1 82 ? -9.768 -7.468 6.015 1.00 86.31 82 VAL A CA 1
ATOM 645 C C . VAL A 1 82 ? -9.366 -8.212 7.284 1.00 86.31 82 VAL A C 1
ATOM 647 O O . VAL A 1 82 ? -10.200 -8.624 8.087 1.00 86.31 82 VAL A O 1
ATOM 650 N N . SER A 1 83 ? -8.062 -8.375 7.511 1.00 89.88 83 SER A N 1
ATOM 651 C CA . SER A 1 83 ? -7.583 -8.997 8.746 1.00 89.88 83 SER A CA 1
ATOM 652 C C . SER A 1 83 ? -7.737 -8.059 9.950 1.00 89.88 83 SER A C 1
ATOM 654 O O . SER A 1 83 ? -7.601 -6.838 9.846 1.00 89.88 83 SER A O 1
ATOM 656 N N . ARG A 1 84 ? -7.936 -8.626 11.147 1.00 91.50 84 ARG A N 1
ATOM 657 C CA . ARG A 1 84 ? -7.907 -7.853 12.405 1.00 91.50 84 ARG A CA 1
ATOM 658 C C . ARG A 1 84 ? -6.592 -7.087 12.583 1.00 91.50 84 ARG A C 1
ATOM 660 O O . ARG A 1 84 ? -6.597 -5.958 13.064 1.00 91.50 84 ARG A O 1
ATOM 667 N N . GLN A 1 85 ? -5.474 -7.688 12.171 1.00 90.69 85 GLN A N 1
ATOM 668 C CA . GLN A 1 85 ? -4.160 -7.051 12.230 1.00 90.69 85 GLN A CA 1
ATOM 669 C C . GLN A 1 85 ? -4.109 -5.790 11.362 1.00 90.69 85 GLN A C 1
ATOM 671 O O . GLN A 1 85 ? -3.567 -4.776 11.796 1.00 90.69 85 GLN A O 1
ATOM 676 N N . TYR A 1 86 ? -4.724 -5.824 10.179 1.00 87.75 86 TYR A N 1
ATOM 677 C CA . TYR A 1 86 ? -4.823 -4.666 9.297 1.00 87.75 86 TYR A CA 1
ATOM 678 C C . TYR A 1 86 ? -5.625 -3.521 9.937 1.00 87.75 86 TYR A C 1
ATOM 680 O O . TYR A 1 86 ? -5.154 -2.385 9.977 1.00 87.75 86 TYR A O 1
ATOM 688 N N . VAL A 1 87 ? -6.776 -3.826 10.549 1.00 90.44 87 VAL A N 1
ATOM 689 C CA . VAL A 1 87 ? -7.575 -2.834 11.300 1.00 90.44 87 VAL A CA 1
ATOM 690 C C . VAL A 1 87 ? -6.766 -2.223 12.452 1.00 90.44 87 VAL A C 1
ATOM 692 O O . VAL A 1 87 ? -6.782 -1.007 12.651 1.00 90.44 87 VAL A O 1
ATOM 695 N N . SER A 1 88 ? -6.009 -3.040 13.192 1.00 91.81 88 SER A N 1
ATOM 696 C CA . SER A 1 88 ? -5.146 -2.559 14.278 1.00 91.81 88 SER A CA 1
ATOM 697 C C . SER A 1 88 ? -4.021 -1.646 13.779 1.00 91.81 88 SER A C 1
ATOM 699 O O . SER A 1 88 ? -3.707 -0.654 14.436 1.00 91.81 88 SER A O 1
ATOM 701 N N . GLN A 1 89 ? -3.422 -1.952 12.625 1.00 88.50 89 GLN A N 1
ATOM 702 C CA . GLN A 1 89 ? -2.399 -1.104 12.005 1.00 88.50 89 GLN A CA 1
ATOM 703 C C . GLN A 1 89 ? -2.970 0.256 11.590 1.00 88.50 89 GLN A C 1
ATOM 705 O O . GLN A 1 89 ? -2.342 1.281 11.852 1.00 88.50 89 GLN A O 1
ATOM 710 N N . ILE A 1 90 ? -4.173 0.274 11.002 1.00 88.94 90 ILE A N 1
ATOM 711 C CA . ILE A 1 90 ? -4.883 1.515 10.657 1.00 88.94 90 ILE A CA 1
ATOM 712 C C . ILE A 1 90 ? -5.149 2.348 11.914 1.00 88.94 90 ILE A C 1
ATOM 714 O O . ILE A 1 90 ? -4.804 3.529 11.942 1.00 88.94 90 ILE A O 1
ATOM 718 N N . LYS A 1 91 ? -5.687 1.729 12.978 1.00 89.81 91 LYS A N 1
ATOM 719 C CA . LYS A 1 91 ? -5.950 2.407 14.257 1.00 89.81 91 LYS A CA 1
ATOM 720 C C . LYS A 1 91 ? -4.685 3.047 14.831 1.00 89.81 91 LYS A C 1
ATOM 722 O O . LYS A 1 91 ? -4.710 4.219 15.193 1.00 89.81 91 LYS A O 1
ATOM 727 N N . PHE A 1 92 ? -3.595 2.281 14.915 1.00 89.38 92 PHE A N 1
ATOM 728 C CA . PHE A 1 92 ? -2.324 2.764 15.458 1.00 89.38 92 PHE A CA 1
ATOM 729 C C . PHE A 1 92 ? -1.804 3.965 14.663 1.00 89.38 92 PHE A C 1
ATOM 731 O O . PHE A 1 92 ? -1.518 5.012 15.237 1.00 89.38 92 PHE A O 1
ATOM 738 N N . LYS A 1 93 ? -1.771 3.846 13.331 1.00 84.75 93 LYS A N 1
ATOM 739 C CA . LYS A 1 93 ? -1.278 4.903 12.444 1.00 84.75 93 LYS A CA 1
ATOM 740 C C . LYS A 1 93 ? -2.115 6.185 12.542 1.00 84.75 93 LYS A C 1
ATOM 742 O O . LYS A 1 93 ? -1.547 7.270 12.576 1.00 84.75 93 LYS A O 1
ATOM 747 N N . TYR A 1 94 ? -3.442 6.062 12.624 1.00 85.06 94 TYR A N 1
ATOM 748 C CA . TYR A 1 94 ? -4.351 7.202 12.796 1.00 85.06 94 TYR A CA 1
ATOM 749 C C . TYR A 1 94 ? -4.131 7.931 14.132 1.00 85.06 94 TYR A C 1
ATOM 751 O O . TYR A 1 94 ? -4.088 9.158 14.165 1.00 85.06 94 TYR A O 1
ATOM 759 N N . GLN A 1 95 ? -3.932 7.190 15.227 1.00 84.88 95 GLN A N 1
ATOM 760 C CA . GLN A 1 95 ? -3.657 7.781 16.542 1.00 84.88 95 GLN A CA 1
ATOM 761 C C . GLN A 1 95 ? -2.305 8.499 16.600 1.00 84.88 95 GLN A C 1
ATOM 763 O O . GLN A 1 95 ? -2.206 9.539 17.242 1.00 84.88 95 GLN A O 1
ATOM 768 N N . SER A 1 96 ? -1.273 7.965 15.939 1.00 80.75 96 SER A N 1
ATOM 769 C CA . SER A 1 96 ? 0.040 8.616 15.875 1.00 80.75 96 SER A CA 1
ATOM 770 C C . SER A 1 96 ? -0.003 9.959 15.148 1.00 80.75 96 SER A C 1
ATOM 772 O O . SER A 1 96 ? 0.709 10.863 15.556 1.00 80.75 96 SER A O 1
ATOM 774 N N . LEU A 1 97 ? -0.839 10.099 14.113 1.00 73.50 97 LEU A N 1
ATOM 775 C CA . LEU A 1 97 ? -0.983 11.352 13.362 1.00 73.50 97 LEU A CA 1
ATOM 776 C C . LEU A 1 97 ? -1.703 12.433 14.171 1.00 73.50 97 LEU A C 1
ATOM 778 O O . LEU A 1 97 ? -1.202 13.547 14.251 1.00 73.50 97 LEU A O 1
ATOM 782 N N . LYS A 1 98 ? -2.812 12.087 14.843 1.00 72.19 98 LYS A N 1
ATOM 783 C CA . LYS A 1 98 ? -3.566 13.039 15.678 1.00 72.19 98 LYS A CA 1
ATOM 784 C C . LYS A 1 98 ? -2.753 13.665 16.815 1.00 72.19 98 LYS A C 1
ATOM 786 O O . LYS A 1 98 ? -3.066 14.768 17.225 1.00 72.19 98 LYS A O 1
ATOM 791 N N . LYS A 1 99 ? -1.738 12.966 17.329 1.00 61.59 99 LYS A N 1
ATOM 792 C CA . LYS A 1 99 ? -0.875 13.458 18.418 1.00 61.59 99 LYS A CA 1
ATOM 793 C C . LYS A 1 99 ? 0.176 14.479 17.977 1.00 61.59 99 LYS A C 1
ATOM 795 O O . LYS A 1 99 ? 0.901 14.976 18.823 1.00 61.59 99 LYS A O 1
ATOM 800 N N . THR A 1 100 ? 0.321 14.716 16.677 1.00 58.12 100 THR A N 1
ATOM 801 C CA . THR A 1 100 ? 1.316 15.656 16.131 1.00 58.12 100 THR A CA 1
ATOM 802 C C . THR A 1 100 ? 0.737 17.049 15.877 1.00 58.12 100 THR A C 1
ATOM 804 O O . THR A 1 100 ? 1.507 17.961 15.601 1.00 58.12 100 THR A O 1
ATOM 807 N N . ASP A 1 101 ? -0.588 17.197 15.966 1.00 52.12 101 ASP A N 1
ATOM 808 C CA . ASP A 1 101 ? -1.324 18.450 15.753 1.00 52.12 101 ASP A CA 1
ATOM 809 C C . ASP A 1 101 ? -1.793 19.104 17.080 1.00 52.12 101 ASP A C 1
ATOM 811 O O . ASP A 1 101 ? -2.540 20.081 17.048 1.00 52.12 101 ASP A O 1
ATOM 815 N N . GLU A 1 102 ? -1.366 18.567 18.233 1.00 44.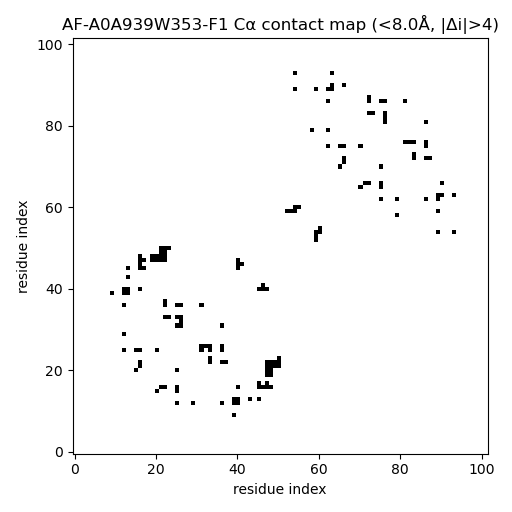94 102 GLU A N 1
ATOM 816 C CA . GLU A 1 102 ? -1.504 19.153 19.586 1.00 44.94 102 GLU A CA 1
ATOM 817 C C . GLU A 1 102 ? -0.141 19.638 20.095 1.00 44.94 102 GLU A C 1
ATOM 819 O O . GLU A 1 102 ? -0.104 20.723 20.718 1.00 44.94 102 GLU A O 1
#

Mean predicted aligned error: 10.16 Å

Radius of gyration: 18.41 Å; Cα contacts (8 Å, |Δi|>4): 85; chains: 1; bounding box: 37×30×50 Å

Secondary structure (DSSP, 8-state):
-HHHHHHHHHHHHHHHHHTT-BHHHHHHHTT--HHHHHHHHHHTTPPPBP----TTSHHHHHHHHHHHTT--HHHHHHHTT--HHHHHHHHHHHHHHHTT--

Solvent-accessible surface area (backbone atoms only — not comparable to full-atom values): 5922 Å² total; per-residue (Å²): 115,72,68,59,57,52,50,54,52,52,51,50,56,51,48,44,25,73,76,56,37,26,55,64,56,50,18,60,79,67,74,42,61,50,70,58,53,51,51,53,28,55,76,68,73,48,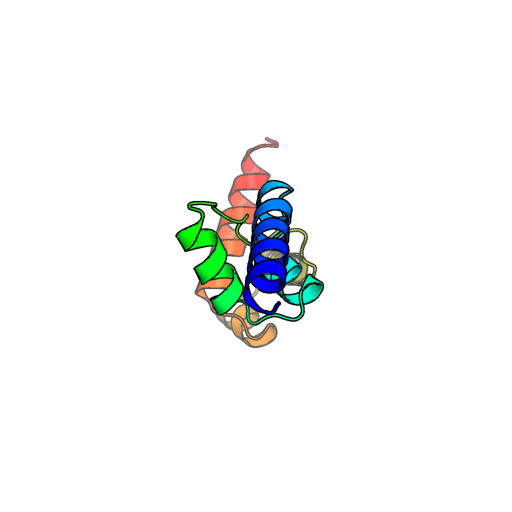76,52,38,68,76,69,86,47,65,82,38,69,67,43,45,53,52,50,51,43,50,73,73,66,55,53,59,68,57,52,16,61,76,69,76,46,54,53,67,55,50,50,51,53,52,52,56,54,55,61,54,63,66,72,80,114

Nearest PDB structures (foldseek):
  4y13-assembly1_A  TM=5.572E-01  e=2.123E+00  Escherichia coli O157:H7
  8dq1-assembly1_D  TM=5.765E-01  e=5.003E+00  Pseudomonas aeruginosa
  4lgw-assembly1_A  TM=5.583E-01  e=7.680E+00  Escherichia coli K-12

pLDDT: mean 84.42, std 11.19, range [44.94, 94.62]